Protein 6XAT (pdb70)

Organism: Homo sapiens (NCBI:txid9606)

Radius of gyration: 12.52 Å; Cα contacts (8 Å, |Δi|>4): 76; chains: 1; bounding box: 30×24×38 Å

InterPro domains:
  IPR001766 Fork head domain [PF00250] (467-544)
  IPR001766 Fork head domain [PR00053] (467-480)
  IPR001766 Fork head domain [PR00053] (488-505)
  IPR001766 Fork head domain [PR00053] (511-528)
  IPR001766 Fork head domain [PS50039] (467-540)
  IPR001766 Fork head domain [SM00339] (465-547)
  IPR030456 Fork head domain conserved site 2 [PS00658] (511-517)
  IPR032354 FOXP, coiled-coil d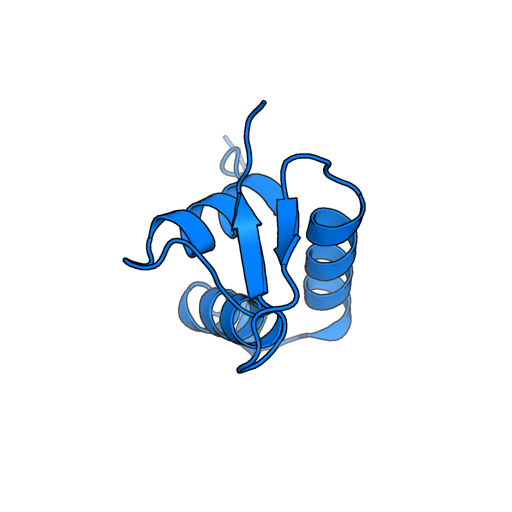omain [PF16159] (303-371)
  IPR036388 Winged helix-like DNA-binding domain superfamily [G3DSA:1.10.10.10] (465-557)
  IPR036390 Winged helix DNA-binding domain superfamily [SSF46785] (466-547)
  IPR047414 Forkhead box protein P4, forkhead domain [cd20067] (467-553)
  IPR050998 Forkhead box protein P [PTHR45796] (4-679)

Structure (mmCIF, N/CA/C/O backbone):
data_6XAT
#
_entry.id   6XAT
#
_cell.length_a   40.449
_cell.length_b   70.648
_cell.length_c   63.469
_cell.angle_alpha   90.000
_cell.angle_beta   90.000
_cell.angle_gamma   90.000
#
_symmetry.space_group_name_H-M   'C 2 2 21'
#
loop_
_entity.id
_entity.type
_entity.pdbx_description
1 polymer 'FOXP4 protein'
2 non-polymer 'SODIUM ION'
3 water water
#
loop_
_atom_site.group_PDB
_atom_site.id
_atom_site.type_symbol
_atom_site.label_atom_id
_atom_site.label_alt_id
_atom_site.label_comp_id
_atom_site.label_asym_id
_atom_site.label_entity_id
_atom_site.label_seq_id
_atom_site.pdbx_PDB_ins_code
_atom_site.Cartn_x
_atom_site.Cartn_y
_atom_site.Cartn_z
_atom_site.occupancy
_atom_site.B_iso_or_equiv
_atom_site.auth_seq_id
_atom_site.auth_comp_id
_atom_site.auth_asym_id
_atom_site.auth_atom_id
_atom_site.pdbx_PDB_model_num
ATOM 1 N N . ASP A 1 25 ? -5.04000 0.49900 -23.34000 1.000 56.40932 1 ASP A N 1
ATOM 2 C CA . ASP A 1 25 ? -4.78100 -0.44200 -24.42400 1.000 61.22822 1 ASP A CA 1
ATOM 3 C C . ASP A 1 25 ? -3.29200 -0.75400 -24.56300 1.000 62.34872 1 ASP A C 1
ATOM 4 O O . ASP A 1 25 ? -2.89900 -1.58200 -25.38400 1.000 58.85754 1 ASP A O 1
ATOM 9 N N . VAL A 1 26 ? -2.46500 -0.08200 -23.76700 1.000 62.11026 2 VAL A N 1
ATOM 10 C CA . VAL A 1 26 ? -1.03500 -0.37700 -23.74100 1.000 51.83200 2 VAL A CA 1
ATOM 11 C C . VAL A 1 26 ? -0.72700 -1.50700 -22.76900 1.000 52.93067 2 VAL A C 1
ATOM 12 O O . VAL A 1 26 ? 0.09000 -2.38300 -23.06400 1.000 46.25760 2 VAL A O 1
ATOM 16 N N . ARG A 1 27 ? -1.38500 -1.50300 -21.61500 1.000 54.07438 3 ARG A N 1
ATOM 17 C CA . ARG A 1 27 ? -1.19700 -2.48300 -20.56000 1.000 52.75220 3 ARG A CA 1
ATOM 18 C C . ARG A 1 27 ? -2.54500 -2.98100 -20.06500 1.000 49.98991 3 ARG A C 1
ATOM 19 O O . ARG A 1 27 ? -3.53600 -2.24400 -20.09400 1.000 42.72914 3 ARG A O 1
ATOM 27 N N . PRO A 1 28 ? -2.61500 -4.23300 -19.62000 1.000 48.48579 4 PRO A N 1
ATOM 28 C CA . PRO A 1 28 ? -3.85600 -4.74900 -19.03100 1.000 43.99926 4 PRO A CA 1
ATOM 29 C C . PRO A 1 28 ? -4.16000 -4.05100 -17.71600 1.000 51.27243 4 PRO A C 1
ATOM 30 O O . PRO A 1 28 ? -3.26100 -3.46500 -17.09600 1.000 51.62992 4 PRO A O 1
ATOM 34 N N . PRO A 1 29 ? -5.39000 -4.08600 -17.20700 1.000 52.22411 5 PRO A N 1
ATOM 35 C CA . PRO A 1 29 ? -5.70400 -3.29900 -16.03600 1.000 53.54447 5 PRO A CA 1
ATOM 36 C C . PRO A 1 29 ? -5.14200 -3.91000 -14.74800 1.000 53.05078 5 PRO A C 1
ATOM 37 O O . PRO A 1 29 ? -5.47200 -3.43500 -13.73500 1.000 63.86105 5 PRO A O 1
ATOM 41 N N . PHE A 1 30 ? -4.32100 -4.94700 -14.85700 1.000 45.85898 6 PHE A N 1
ATOM 42 C CA . PHE A 1 30 ? -3.83700 -5.66800 -13.68800 1.000 47.95338 6 PHE A CA 1
ATOM 43 C C . PHE A 1 30 ? -3.08300 -4.74000 -12.74200 1.000 47.86240 6 PHE A C 1
ATOM 44 O O . PHE A 1 30 ? -2.37700 -3.81800 -13.16100 1.000 50.76409 6 PHE A O 1
ATOM 52 N N . THR A 1 31 ? -3.24100 -5.00100 -11.45000 1.000 54.40638 7 THR A N 1
ATOM 53 C CA . THR A 1 31 ? -2.39900 -4.43800 -10.41100 1.000 43.30601 7 THR A CA 1
ATOM 54 C C . THR A 1 31 ? -1.74100 -5.58000 -9.65300 1.000 50.16519 7 THR A C 1
ATOM 55 O O . THR A 1 31 ? -2.12800 -6.74500 -9.79000 1.000 42.62719 7 THR A O 1
ATOM 59 N N . TYR A 1 32 ? -0.76500 -5.24300 -8.83000 1.000 38.30696 8 TYR A N 1
ATOM 60 C CA . TYR A 1 32 ? -0.13500 -6.27900 -7.99200 1.000 39.05569 8 TYR A CA 1
ATOM 61 C C . TYR A 1 32 ? -1.20800 -6.83200 -7.05800 1.000 44.12825 8 TYR A C 1
ATOM 62 O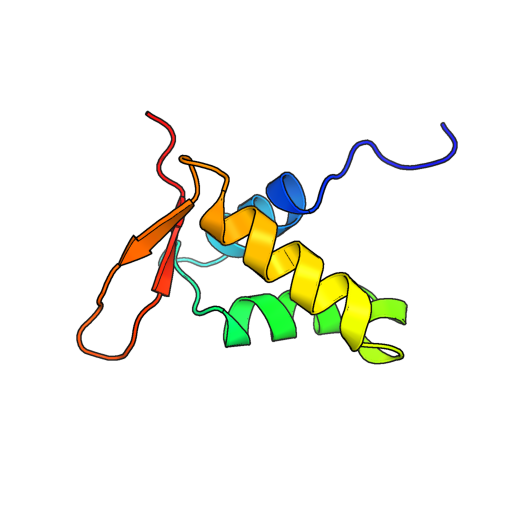 O . TYR A 1 32 ? -1.23800 -8.01400 -6.87200 1.000 45.11584 8 TYR A O 1
ATOM 71 N N . ALA A 1 33 ? -2.10200 -5.98300 -6.56000 1.000 43.23196 9 ALA A N 1
ATOM 72 C CA . ALA A 1 33 ? -3.13600 -6.45700 -5.65000 1.000 39.56874 9 ALA A CA 1
ATOM 73 C C . ALA A 1 33 ? -4.06500 -7.449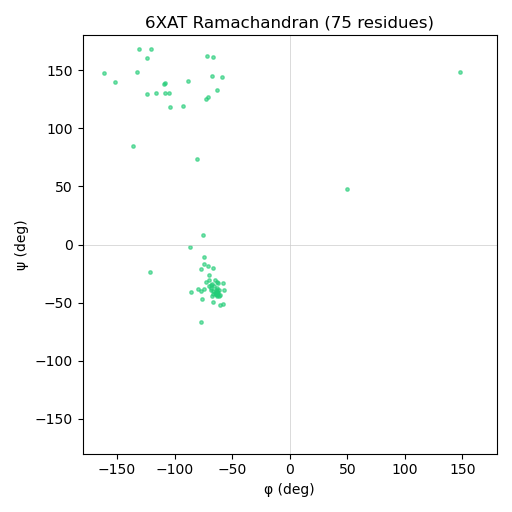00 -6.33700 1.000 36.24753 9 ALA A C 1
ATOM 74 O O . ALA A 1 33 ? -4.40700 -8.49000 -5.76400 1.000 38.75230 9 ALA A O 1
ATOM 76 N N . SER A 1 34 ? -4.47300 -7.15200 -7.57300 1.000 34.36703 10 SER A N 1
ATOM 77 C CA . SER A 1 34 ? -5.37600 -8.05100 -8.28300 1.000 35.88881 10 SER A CA 1
ATOM 78 C C . SER A 1 34 ? -4.67800 -9.34100 -8.68800 1.000 35.42807 10 SER A C 1
ATOM 79 O O . SER A 1 34 ? -5.32200 -10.39300 -8.77300 1.000 36.21490 10 SER A O 1
ATOM 82 N N . LEU A 1 35 ? -3.37000 -9.28300 -8.94800 1.000 36.37487 11 LEU A N 1
ATOM 83 C CA . LEU A 1 35 ? -2.63200 -10.50000 -9.26600 1.000 34.45090 11 LEU A CA 1
ATOM 84 C C . LEU A 1 35 ? -2.39700 -11.34000 -8.01700 1.000 39.68290 11 LEU A C 1
ATOM 85 O O . LEU A 1 35 ? -2.53100 -12.57000 -8.05500 1.000 39.82148 11 LEU A O 1
ATOM 90 N N . ILE A 1 36 ? -2.12000 -10.68400 -6.90100 1.000 32.45742 12 ILE A N 1
ATOM 91 C CA . ILE A 1 36 ? -1.95300 -11.39400 -5.60700 1.000 33.57723 12 ILE A CA 1
ATOM 92 C C . ILE A 1 36 ? -3.29200 -12.04000 -5.26700 1.000 35.00586 12 ILE A C 1
ATOM 93 O O . ILE A 1 36 ? -3.30700 -13.17000 -4.87200 1.000 3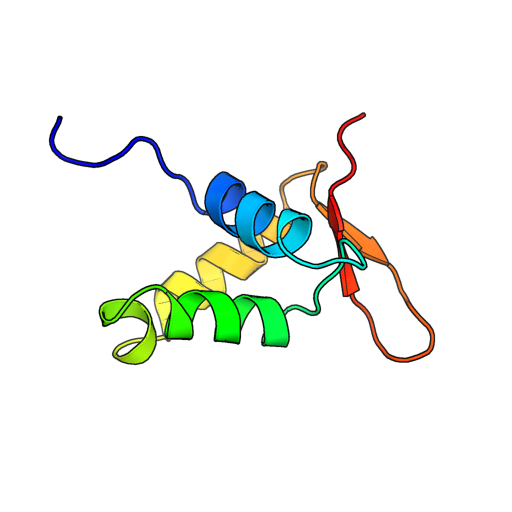2.24377 12 ILE A O 1
ATOM 98 N N . ARG A 1 37 ? -4.37800 -11.31200 -5.47400 1.000 32.73078 13 ARG A N 1
ATOM 99 C CA . ARG A 1 37 ? -5.73200 -11.84200 -5.21800 1.000 41.29673 13 ARG A CA 1
ATOM 100 C C . ARG A 1 37 ? -6.00000 -13.04400 -6.12600 1.000 44.25486 13 ARG A C 1
ATOM 101 O O . ARG A 1 37 ? -6.51700 -14.00000 -5.63000 1.000 40.60678 13 ARG A O 1
ATOM 109 N N . GLN A 1 38 ? -5.62200 -13.00200 -7.39700 1.000 36.53434 14 GLN A N 1
ATOM 110 C CA . GLN A 1 38 ? -5.86100 -14.18000 -8.26300 1.000 39.52326 14 GLN A CA 1
ATOM 111 C C . GLN A 1 38 ? -5.05500 -15.37600 -7.74300 1.000 41.19657 14 GLN A C 1
ATOM 112 O O . GLN A 1 38 ? -5.60200 -16.44600 -7.67200 1.000 36.88200 14 GLN A O 1
ATOM 118 N N . ALA A 1 39 ? -3.81000 -15.15700 -7.34400 1.000 34.49681 15 ALA A N 1
ATOM 119 C CA . ALA A 1 39 ? -2.97300 -16.27300 -6.86600 1.000 38.75410 15 ALA A CA 1
ATOM 120 C C . ALA A 1 39 ? -3.60100 -16.90900 -5.62900 1.000 37.77300 15 ALA A C 1
ATOM 121 O O . ALA A 1 39 ? -3.62600 -18.11500 -5.56800 1.000 39.66382 15 ALA A O 1
ATOM 123 N N . ILE A 1 40 ? -4.07200 -16.10400 -4.68700 1.000 33.63928 16 ILE A N 1
ATOM 124 C CA . ILE A 1 40 ? -4.69300 -16.65500 -3.45300 1.000 34.50433 16 ILE A CA 1
ATOM 125 C C . ILE A 1 40 ? -6.01100 -17.36200 -3.77100 1.000 39.92755 16 ILE A C 1
ATOM 126 O O . ILE A 1 40 ? -6.20700 -18.44300 -3.30000 1.000 44.11487 16 ILE A O 1
ATOM 131 N N . LEU A 1 41 ? -6.85700 -16.77400 -4.59900 1.000 38.38211 17 LEU A N 1
ATOM 132 C CA . LEU A 1 41 ? -8.15800 -17.39400 -4.93400 1.000 41.05714 17 LEU A CA 1
ATOM 133 C C . LEU A 1 41 ? -7.99800 -18.63900 -5.82000 1.000 41.78899 17 LEU A C 1
ATOM 134 O O . LEU A 1 41 ? -8.92800 -19.36500 -5.92600 1.000 43.05136 17 LEU A O 1
ATOM 139 N N . GLU A 1 42 ? -6.86700 -18.81300 -6.47900 1.000 40.17916 18 GLU A N 1
ATOM 140 C CA . GLU A 1 42 ? -6.66000 -19.97300 -7.37400 1.000 43.68121 18 GLU A CA 1
ATOM 141 C C . GLU A 1 42 ? -6.37500 -21.22100 -6.54400 1.000 39.94839 18 GLU A C 1
ATOM 142 O O . GLU A 1 42 ? -6.55000 -22.27700 -7.06200 1.000 44.13494 18 GLU A O 1
ATOM 148 N N . THR A 1 43 ? -5.92800 -21.07700 -5.30600 1.000 34.07628 19 THR A N 1
ATOM 149 C CA . THR A 1 43 ? -5.58900 -22.26500 -4.48500 1.000 44.82412 19 THR A CA 1
ATOM 150 C C . THR A 1 43 ? -6.81200 -22.77800 -3.72300 1.000 40.99990 19 THR A C 1
ATOM 151 O O . THR A 1 43 ? -7.56600 -21.98200 -3.22100 1.000 39.75438 19 THR A O 1
ATOM 155 N N . PRO A 1 44 ? -6.99000 -24.09900 -3.60300 1.000 34.93598 20 PRO A N 1
ATOM 156 C CA . PRO A 1 44 ? -8.13200 -24.66900 -2.92000 1.000 44.21696 20 PRO A CA 1
ATOM 157 C C . PRO A 1 44 ? -8.26300 -24.22600 -1.45900 1.000 42.12398 20 PRO A C 1
ATOM 158 O O . PRO A 1 44 ? -9.34200 -24.11100 -1.02700 1.000 46.77544 20 PRO A O 1
ATOM 162 N N . ASP A 1 45 ? -7.15300 -23.99100 -0.76600 1.000 39.89785 21 ASP A N 1
ATOM 163 C CA . ASP A 1 45 ? -7.22100 -23.55800 0.62200 1.000 37.54986 21 ASP A CA 1
ATOM 164 C C . ASP A 1 45 ? -7.36200 -22.04900 0.76500 1.000 40.19860 21 ASP A C 1
ATOM 165 O O . ASP A 1 45 ? -7.51800 -21.56200 1.89100 1.000 32.24916 21 ASP A O 1
ATOM 170 N N . ARG A 1 46 ? -7.35100 -21.34400 -0.36100 1.000 38.54501 22 ARG A N 1
ATOM 171 C CA . ARG A 1 46 ? -7.50100 -19.87000 -0.38600 1.000 42.01506 22 ARG A CA 1
ATOM 172 C C . ARG A 1 46 ? -6.54000 -19.22700 0.61100 1.000 42.13728 22 ARG A C 1
ATOM 173 O O . ARG A 1 46 ? -6.99100 -18.42400 1.38300 1.000 40.35587 22 ARG A O 1
ATOM 181 N N . GLN A 1 47 ? -5.27500 -19.63200 0.59300 1.000 43.12803 23 GLN A N 1
ATOM 182 C CA . GLN A 1 47 ? -4.23800 -19.06700 1.44400 1.000 40.62624 23 GLN A CA 1
ATOM 183 C C . GLN A 1 47 ? -2.88300 -19.41300 0.84800 1.000 42.53780 23 GLN A C 1
ATOM 184 O O . GLN A 1 47 ? -2.71200 -20.46800 0.23100 1.000 43.12083 23 GLN A O 1
ATOM 190 N N . LEU A 1 48 ? -1.92600 -18.50800 1.03400 1.000 41.57719 24 LEU A N 1
ATOM 191 C CA . LEU A 1 48 ? -0.58700 -18.68400 0.49400 1.000 40.94075 24 LEU A CA 1
ATOM 192 C C . LEU A 1 48 ? 0.40300 -17.94600 1.37500 1.000 36.45862 24 LEU A C 1
ATOM 193 O O . LEU A 1 48 ? 0.12300 -16.83700 1.83900 1.000 31.16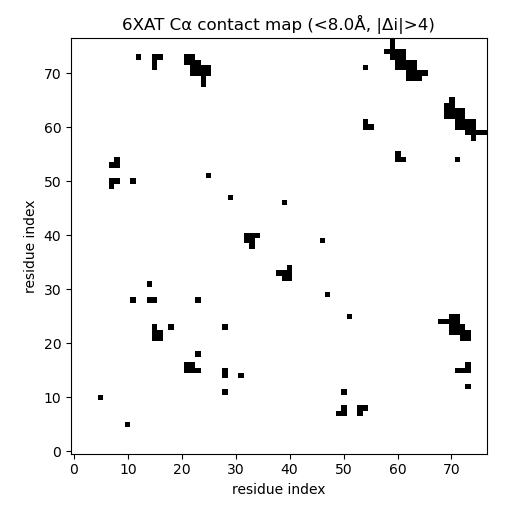929 24 LEU A O 1
ATOM 198 N N . THR A 1 49 ? 1.55500 -18.56600 1.60200 1.000 37.14330 25 THR A N 1
ATOM 199 C CA . THR A 1 49 ? 2.65200 -17.85600 2.23400 1.000 39.54613 25 THR A CA 1
ATOM 200 C C . THR A 1 49 ? 3.24100 -16.84400 1.25600 1.000 37.50714 25 THR A C 1
ATOM 201 O O . THR A 1 49 ? 3.02900 -16.91900 0.04100 1.000 37.94973 25 THR A O 1
ATOM 205 N N . LEU A 1 50 ? 3.98300 -15.87900 1.80400 1.000 34.86292 26 LEU A N 1
ATOM 206 C CA . LEU A 1 50 ? 4.66000 -14.90600 0.95300 1.000 35.94729 26 LEU A CA 1
ATOM 207 C C . LEU A 1 50 ? 5.58000 -15.59800 -0.04300 1.000 40.53880 26 LEU A C 1
ATOM 208 O O . LEU A 1 50 ? 5.66600 -15.19000 -1.20800 1.000 39.08066 26 LEU A O 1
ATOM 213 N N . ASN A 1 51 ? 6.26500 -16.65700 0.39300 1.000 38.00542 27 ASN A N 1
ATOM 214 C CA . ASN A 1 51 ? 7.16400 -17.37400 -0.50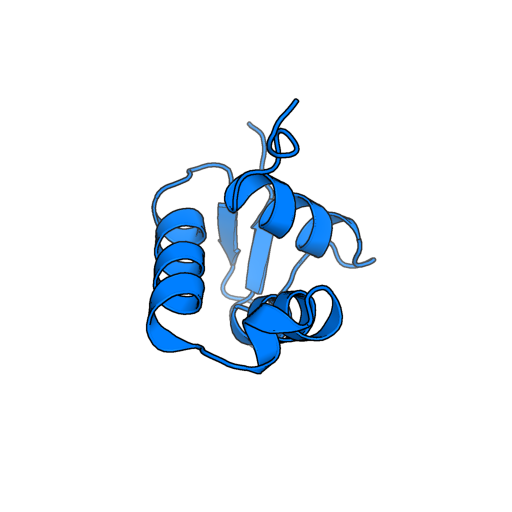400 1.000 37.01430 27 ASN A CA 1
ATOM 215 C C . ASN A 1 51 ? 6.39400 -18.08000 -1.61300 1.000 38.80349 27 ASN A C 1
ATOM 216 O O . ASN A 1 51 ? 6.83600 -18.09800 -2.76900 1.000 37.96799 27 ASN A O 1
ATOM 221 N N . GLU A 1 52 ? 5.23800 -18.66500 -1.28600 1.000 36.77079 28 GLU A N 1
ATOM 222 C CA . GLU A 1 52 ? 4.41200 -19.28200 -2.32000 1.000 36.89645 28 GLU A CA 1
ATOM 223 C C . GLU A 1 52 ? 3.87800 -18.23700 -3.29200 1.000 36.15016 28 GLU A C 1
ATOM 224 O O . GLU A 1 52 ? 3.74800 -18.50500 -4.49300 1.000 37.13292 28 GLU A O 1
ATOM 230 N N . ILE A 1 53 ? 3.55700 -17.04300 -2.78900 1.000 34.30331 29 ILE A N 1
ATOM 231 C CA . ILE A 1 53 ? 3.13000 -15.95200 -3.66200 1.000 35.45456 29 ILE A CA 1
ATOM 232 C C . ILE A 1 53 ? 4.25800 -15.56400 -4.60900 1.000 33.56978 29 ILE A C 1
ATOM 233 O O . ILE A 1 53 ? 4.03400 -15.30300 -5.79700 1.000 40.50193 29 ILE A O 1
ATOM 238 N N . TYR A 1 54 ? 5.49000 -15.51700 -4.09200 1.000 34.15245 30 TYR A N 1
ATOM 239 C CA . TYR A 1 54 ? 6.64700 -15.24900 -4.94100 1.000 35.24654 30 TYR A CA 1
ATOM 240 C C . TYR A 1 54 ? 6.74900 -16.27500 -6.06200 1.000 36.90930 30 TYR A C 1
ATOM 241 O O . TYR A 1 54 ? 6.86500 -15.91900 -7.24100 1.000 41.81084 30 TYR A O 1
ATOM 250 N N . ASN A 1 55 ? 6.70100 -17.56200 -5.70500 1.000 37.75335 31 ASN A N 1
ATOM 251 C CA . ASN A 1 55 ? 6.85200 -18.62000 -6.69800 1.000 39.51997 31 ASN A CA 1
ATOM 252 C C . ASN A 1 55 ? 5.73500 -18.59000 -7.73100 1.000 40.97008 31 ASN A C 1
ATOM 253 O O . ASN A 1 55 ? 5.95700 -18.94900 -8.89400 1.000 39.60356 31 ASN A O 1
ATOM 258 N N . TRP A 1 56 ? 4.53400 -18.17000 -7.32900 1.000 45.80315 32 TRP A N 1
ATOM 259 C CA . TRP A 1 56 ? 3.44800 -18.01600 -8.29100 1.000 44.90052 32 TRP A CA 1
ATOM 260 C C . TRP A 1 56 ? 3.78900 -16.95200 -9.32700 1.000 45.29445 32 TRP A C 1
ATOM 261 O O . TRP A 1 56 ? 3.58500 -17.15300 -10.53000 1.000 37.77699 32 TRP A O 1
ATOM 272 N N . PHE A 1 57 ? 4.32800 -15.81500 -8.87700 1.000 36.41170 33 PHE A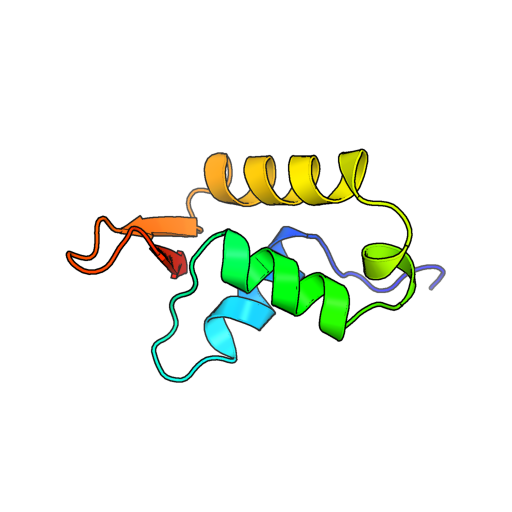 N 1
ATOM 273 C CA . PHE A 1 57 ? 4.69100 -14.75200 -9.81000 1.000 38.81733 33 PHE A CA 1
ATOM 274 C C . PHE A 1 57 ? 5.79900 -15.19800 -10.75700 1.000 42.79999 33 PHE A C 1
ATOM 275 O O . PHE A 1 57 ? 5.77800 -14.86300 -11.94700 1.000 39.47286 33 PHE A O 1
ATOM 283 N N . THR A 1 58 ? 6.77400 -15.96000 -10.25300 1.000 37.24809 34 THR A N 1
ATOM 284 C CA . THR A 1 58 ? 7.86600 -16.39900 -11.11500 1.000 39.24947 34 THR A CA 1
ATOM 285 C C . THR A 1 58 ? 7.41400 -17.48100 -12.09200 1.000 46.58631 34 THR A C 1
ATOM 286 O O . THR A 1 58 ? 7.93200 -17.55300 -13.21100 1.000 45.73596 34 THR A O 1
ATOM 290 N N . ARG A 1 59 ? 6.45800 -18.32700 -11.69600 1.000 40.29417 35 ARG A N 1
ATOM 291 C CA . ARG A 1 59 ? 5.89200 -19.28600 -12.64300 1.000 48.73425 35 ARG A CA 1
ATOM 292 C C . ARG A 1 59 ? 5.07300 -18.58300 -13.71700 1.000 39.96832 35 ARG A C 1
ATOM 293 O O . ARG A 1 59 ? 5.08200 -18.99600 -14.88300 1.000 44.78888 35 ARG A O 1
ATOM 301 N N . MET A 1 60 ? 4.35500 -17.52200 -13.34500 1.000 42.72894 36 MET A N 1
ATOM 302 C CA . MET A 1 60 ? 3.41400 -16.91000 -14.27600 1.000 37.35654 36 MET A CA 1
ATOM 303 C C . MET A 1 60 ? 4.12700 -16.05700 -15.31700 1.000 45.88832 36 MET A C 1
ATOM 304 O O . MET A 1 60 ? 3.75200 -16.06300 -16.49500 1.000 44.90022 36 MET A O 1
ATOM 309 N N . PHE A 1 61 ? 5.15400 -15.31800 -14.90800 1.000 43.44593 37 PHE A N 1
ATOM 310 C CA . PHE A 1 61 ? 5.73700 -14.27900 -15.74300 1.000 46.45939 37 PHE A CA 1
ATOM 311 C C . PHE A 1 61 ? 7.22500 -14.52400 -15.92500 1.000 49.59772 37 PHE A C 1
ATOM 312 O O . PHE A 1 61 ? 7.94900 -14.72900 -14.94500 1.000 55.73448 37 PHE A O 1
ATOM 320 N N . ALA A 1 62 ? 7.67600 -14.50600 -17.18300 1.000 51.40145 38 ALA A N 1
ATOM 321 C CA . ALA A 1 62 ? 9.07300 -14.81400 -17.47000 1.000 57.16316 38 ALA A CA 1
ATOM 322 C C . ALA A 1 62 ? 10.00500 -13.73900 -16.92500 1.000 63.53474 38 ALA A C 1
ATOM 323 O O . ALA A 1 62 ? 11.12300 -14.04100 -16.49000 1.000 73.92102 38 ALA A O 1
ATOM 325 N N . TYR A 1 63 ? 9.56600 -12.47700 -16.93200 1.000 60.25020 39 TYR A N 1
ATOM 326 C CA . TYR A 1 63 ? 10.44800 -11.40400 -16.48000 1.000 71.94620 39 TYR A CA 1
ATOM 327 C C . TYR A 1 63 ? 10.67900 -11.46600 -14.97400 1.000 73.58607 39 TYR A C 1
ATOM 328 O O . TYR A 1 63 ? 11.79000 -11.19200 -14.50300 1.000 83.26456 39 TYR A O 1
ATOM 337 N N . PHE A 1 64 ? 9.66400 -11.86400 -14.22000 1.000 62.42982 40 PHE A N 1
ATOM 338 C CA . PHE A 1 64 ? 9.75400 -11.88900 -12.74800 1.000 58.69578 40 PHE A CA 1
ATOM 339 C C . PHE A 1 64 ? 10.79900 -12.91000 -12.34300 1.000 65.80252 40 PHE A C 1
ATOM 340 O O . PHE A 1 64 ? 11.42300 -12.72700 -11.32100 1.000 69.71084 40 PHE A O 1
ATOM 348 N N . ARG A 1 65 ? 10.98400 -13.96100 -13.12100 1.000 65.19267 41 ARG A N 1
ATOM 349 C CA . ARG A 1 65 ? 12.02200 -14.93700 -12.81400 1.000 72.91445 41 ARG A CA 1
ATOM 350 C C . ARG A 1 65 ? 13.41200 -14.35800 -13.03800 1.000 83.34980 41 ARG A C 1
ATOM 351 O O . ARG A 1 65 ? 14.37600 -14.79500 -12.40000 1.000 90.86299 41 ARG A O 1
ATOM 353 N N . ARG A 1 66 ? 13.53100 -13.36500 -13.92200 1.000 80.12148 42 ARG A N 1
ATOM 354 C CA . ARG A 1 66 ? 14.83900 -12.80300 -14.24600 1.000 81.79070 42 ARG A CA 1
ATOM 355 C C . ARG A 1 66 ? 15.32600 -11.87300 -13.14000 1.000 88.10498 42 ARG A C 1
ATOM 356 O O . ARG A 1 66 ? 16.40400 -12.07400 -12.57000 1.000 92.28577 42 ARG A O 1
ATOM 358 N N . ASN A 1 67 ? 14.66600 -10.73000 -12.91300 1.000 83.04657 43 ASN A N 1
ATOM 359 C CA . ASN A 1 67 ? 15.12200 -9.69600 -11.93400 1.000 89.65193 43 ASN A CA 1
ATOM 360 C C . ASN A 1 67 ? 14.18200 -9.68400 -10.73400 1.000 81.73690 43 ASN A C 1
ATOM 361 O O . ASN A 1 67 ? 13.00200 -9.72300 -10.98000 1.000 77.71965 43 ASN A O 1
ATOM 366 N N . THR A 1 68 ? 14.68500 -9.57300 -9.50200 1.000 82.07123 44 THR A N 1
ATOM 367 C CA . THR A 1 68 ? 13.82000 -9.73500 -8.31200 1.000 72.45617 44 THR A CA 1
ATOM 368 C C . THR A 1 68 ? 13.69800 -8.59600 -7.30900 1.000 74.30799 44 THR A C 1
ATOM 369 O O . THR A 1 68 ? 12.67600 -8.60600 -6.66000 1.000 76.99064 44 THR A O 1
ATOM 373 N N . ALA A 1 69 ? 14.60900 -7.65100 -7.15600 1.000 57.34113 45 ALA A N 1
ATOM 374 C CA . ALA A 1 69 ? 14.48500 -6.72800 -6.00400 1.000 63.21643 45 ALA A CA 1
ATOM 375 C C . ALA A 1 69 ? 13.19600 -5.90500 -5.99700 1.000 64.48616 45 ALA A C 1
ATOM 376 O O . ALA A 1 69 ? 12.43000 -6.05600 -5.03600 1.000 58.97017 45 ALA A O 1
ATOM 378 N N . THR A 1 70 ? 12.87700 -5.22000 -7.09000 1.000 60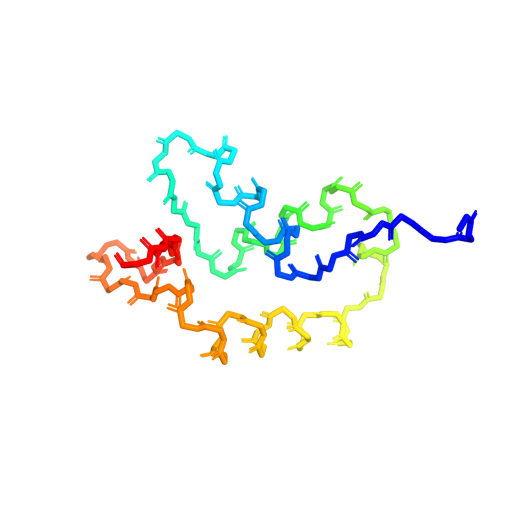.76987 46 THR A N 1
ATOM 379 C CA . THR A 1 70 ? 11.75400 -4.25600 -7.12400 1.000 52.91142 46 THR A CA 1
ATOM 380 C C . THR A 1 70 ? 10.37500 -4.89000 -6.96900 1.000 48.32079 46 THR A C 1
ATOM 381 O O . THR A 1 70 ? 9.64400 -4.45000 -6.11600 1.000 46.06837 46 THR A O 1
ATOM 385 N N . TRP A 1 71 ? 10.06400 -5.93200 -7.71700 1.000 51.42554 47 TRP A N 1
ATOM 386 C CA . TRP A 1 71 ? 8.70500 -6.51700 -7.69400 1.000 45.31592 47 TRP A CA 1
ATOM 387 C C . TRP A 1 71 ? 8.40700 -7.20200 -6.36200 1.000 45.06803 47 TRP A C 1
ATOM 388 O O . TRP A 1 71 ? 7.32900 -7.01100 -5.87200 1.000 44.76633 47 TRP A O 1
ATOM 399 N N . LYS A 1 72 ? 9.35700 -7.90100 -5.76300 1.000 45.84369 48 LYS A N 1
ATOM 400 C CA . LYS A 1 72 ? 9.11900 -8.60700 -4.48400 1.000 44.59402 48 LYS A CA 1
ATOM 401 C C . LYS A 1 72 ? 8.78600 -7.55800 -3.42500 1.000 41.84421 48 LYS A C 1
ATOM 402 O O . LYS A 1 72 ? 7.90500 -7.79800 -2.64000 1.000 34.74980 48 LYS A O 1
ATOM 408 N N . ASN A 1 73 ? 9.46700 -6.42200 -3.45400 1.000 41.75460 49 ASN A N 1
ATOM 409 C CA . ASN A 1 73 ? 9.20200 -5.31400 -2.51900 1.000 41.32926 49 ASN A CA 1
ATOM 410 C C . ASN A 1 73 ? 7.78400 -4.79900 -2.77500 1.000 40.94200 49 ASN A C 1
ATOM 411 O O . ASN A 1 73 ? 7.07300 -4.62900 -1.83800 1.000 36.45099 49 ASN A O 1
ATOM 416 N N . ALA A 1 74 ? 7.37100 -4.65600 -4.02200 1.000 36.18662 50 ALA A N 1
ATOM 417 C CA . ALA A 1 74 ? 6.00000 -4.17600 -4.28600 1.000 40.34416 50 ALA A CA 1
ATOM 418 C C . ALA A 1 74 ? 4.98700 -5.18000 -3.73900 1.000 40.90951 50 ALA A C 1
ATOM 419 O O . ALA A 1 74 ? 4.01900 -4.76100 -3.15700 1.000 39.43211 50 ALA A O 1
ATOM 421 N N . VAL A 1 75 ? 5.25000 -6.46300 -3.92000 1.000 38.95706 51 VAL A N 1
ATOM 422 C CA . VAL A 1 75 ? 4.33200 -7.52300 -3.43400 1.000 40.33843 51 VAL A CA 1
ATOM 423 C C . VAL A 1 75 ? 4.19600 -7.40900 -1.91800 1.000 43.88006 51 VAL A C 1
ATOM 424 O O . VAL A 1 75 ? 3.07800 -7.44600 -1.45200 1.000 39.07002 51 VAL A O 1
ATOM 428 N N . ARG A 1 76 ? 5.29900 -7.19500 -1.20900 1.000 35.54234 52 ARG A N 1
ATOM 429 C CA . ARG A 1 76 ? 5.22700 -7.11800 0.24600 1.000 31.58665 52 ARG A CA 1
ATOM 430 C C . ARG A 1 76 ? 4.41100 -5.91500 0.69900 1.000 38.75857 52 ARG A C 1
ATOM 431 O O . ARG A 1 76 ? 3.59700 -6.02400 1.62300 1.000 37.78707 52 ARG A O 1
ATOM 439 N N . HIS A 1 77 ? 4.59500 -4.76500 0.04700 1.000 37.12379 53 HIS A N 1
ATOM 440 C CA . HIS A 1 77 ? 3.85400 -3.57200 0.44600 1.000 39.29543 53 HIS A CA 1
ATOM 441 C C . HIS A 1 77 ? 2.36600 -3.70500 0.13400 1.000 39.55824 53 HIS A C 1
ATOM 442 O O . HIS A 1 77 ? 1.52400 -3.20500 0.89000 1.000 41.55098 53 HIS A O 1
ATOM 449 N N . ASN A 1 78 ? 2.01900 -4.37000 -0.97100 1.000 38.00873 54 ASN A N 1
ATOM 450 C CA . ASN A 1 78 ? 0.60900 -4.55700 -1.30000 1.000 33.05412 54 ASN A CA 1
ATOM 451 C C . ASN A 1 78 ? -0.08000 -5.45400 -0.27900 1.000 36.57897 54 ASN A C 1
ATOM 452 O O . ASN A 1 78 ? -1.20700 -5.17300 0.14500 1.000 36.05618 54 ASN A O 1
ATOM 457 N N . LEU A 1 79 ? 0.58500 -6.54000 0.12600 1.000 36.49942 55 LEU A N 1
ATOM 458 C CA . LEU A 1 79 ? 0.04300 -7.40100 1.17200 1.000 42.56776 55 LEU A CA 1
ATOM 459 C C . LEU A 1 79 ? -0.11700 -6.64100 2.48000 1.000 45.73783 55 LEU A C 1
ATOM 460 O O . LEU A 1 79 ? -1.10400 -6.82600 3.20200 1.000 45.31231 55 LEU A O 1
ATOM 465 N N . SER A 1 80 ? 0.84400 -5.77600 2.79900 1.000 41.71124 56 SER A N 1
ATOM 466 C CA . SER A 1 80 ? 0.84000 -5.10800 4.09400 1.000 42.28528 56 SER A CA 1
ATOM 467 C C . SER A 1 80 ? -0.18600 -3.98200 4.13600 1.000 46.67634 56 SER A C 1
ATOM 468 O O . SER A 1 80 ? -0.96600 -3.87600 5.08900 1.000 51.42284 56 SER A O 1
ATOM 471 N N . LEU A 1 81 ? -0.20700 -3.13400 3.10400 1.000 41.22522 57 LEU A N 1
ATOM 472 C CA . LEU A 1 81 ? -1.00200 -1.91000 3.16600 1.000 42.76079 57 LEU A CA 1
ATOM 473 C C . LEU A 1 81 ? -2.48100 -2.16100 2.89600 1.000 49.54923 57 LEU A C 1
ATOM 474 O O . LEU A 1 81 ? -3.34000 -1.53900 3.53100 1.000 54.96793 57 LEU A O 1
ATOM 479 N N . HIS A 1 82 ? -2.80200 -3.05200 1.96100 1.000 45.57574 58 HIS A N 1
ATOM 480 C CA . HIS A 1 82 ? -4.19800 -3.30000 1.62600 1.000 47.67584 58 HIS A CA 1
ATOM 481 C C . HIS A 1 82 ? -4.88500 -4.07900 2.74000 1.000 48.64443 58 HIS A C 1
ATOM 482 O O . HIS A 1 82 ? -4.42700 -5.15500 3.13700 1.000 42.81803 58 HIS A O 1
ATOM 489 N N . LYS A 1 83 ? -5.99600 -3.53000 3.24000 1.000 44.89363 59 LYS A N 1
ATOM 490 C CA . LYS A 1 83 ? -6.74900 -4.17900 4.30800 1.000 47.75703 59 LYS A CA 1
ATOM 491 C C . LYS A 1 83 ? -7.39700 -5.48100 3.85200 1.000 44.48250 59 LYS A C 1
ATOM 492 O O . LYS A 1 83 ? -7.72900 -6.32200 4.69400 1.000 50.69469 59 LYS A O 1
ATOM 498 N N . CYS A 1 84 ? -7.58100 -5.67200 2.54200 1.000 45.51122 60 CYS A N 1
ATOM 499 C CA . CYS A 1 84 ? -8.21400 -6.88700 2.04000 1.000 40.38779 60 CYS A CA 1
ATOM 500 C C . CYS A 1 84 ? -7.29200 -8.09900 2.10000 1.000 41.54154 60 CYS A C 1
ATOM 501 O O . CYS A 1 84 ? -7.76100 -9.22300 1.88800 1.000 43.09681 60 CYS A O 1
ATOM 504 N N . PHE A 1 85 ? -6.00600 -7.90100 2.37900 1.000 38.09373 61 PHE A N 1
ATOM 505 C CA . PHE A 1 85 ? -5.04900 -8.98500 2.55500 1.000 37.13352 61 PHE A CA 1
ATOM 506 C C . PHE A 1 85 ? -4.77000 -9.13400 4.04700 1.000 40.35857 61 PHE A C 1
ATOM 507 O O . PHE A 1 85 ? -4.28000 -8.19600 4.68600 1.000 39.88746 61 PHE A O 1
ATOM 515 N N . VAL A 1 86 ? -5.08900 -10.30400 4.59700 1.000 38.44927 62 VAL A N 1
ATOM 516 C CA . VAL A 1 86 ? -4.97400 -10.57500 6.02600 1.000 39.22379 62 VAL A CA 1
ATOM 517 C C . VAL A 1 86 ? -3.93400 -11.66500 6.23800 1.000 42.38143 62 VAL A C 1
ATOM 518 O O . VAL A 1 86 ? -3.99200 -12.72000 5.59600 1.000 40.05819 62 VAL A O 1
ATOM 522 N N . ARG A 1 87 ? -2.99300 -11.41400 7.14600 1.000 38.51032 63 ARG A N 1
ATOM 523 C CA . ARG A 1 87 ? -1.95200 -12.37800 7.48400 1.000 49.43641 63 ARG A CA 1
ATOM 524 C C . ARG A 1 87 ? -2.41500 -13.21200 8.67500 1.000 48.91561 63 ARG A C 1
ATOM 525 O O . ARG A 1 87 ? -2.71300 -12.66400 9.74200 1.000 57.10146 63 ARG A O 1
ATOM 533 N N . VAL A 1 88 ? -2.53000 -14.52200 8.51100 1.000 54.71548 64 VAL A N 1
ATOM 534 C CA . VAL A 1 88 ? -3.04300 -15.42200 9.55700 1.000 55.66756 64 VAL A CA 1
ATOM 535 C C . VAL A 1 88 ? -1.85700 -16.22500 10.08800 1.000 59.33595 64 VAL A C 1
ATOM 536 O O . VAL A 1 88 ? -1.15700 -16.80500 9.28900 1.000 64.90032 64 VAL A O 1
ATOM 540 N N . GLU A 1 89 ? -1.67500 -16.29500 11.39100 1.000 67.79793 65 GLU A N 1
ATOM 541 C CA . GLU A 1 89 ? -0.63100 -17.07500 12.05600 1.000 72.54776 65 GLU A CA 1
ATOM 542 C C . GLU A 1 89 ? -1.06100 -18.54100 12.13200 1.000 74.41793 65 GLU A C 1
ATOM 543 O O . GLU A 1 89 ? -1.42500 -19.07300 13.18400 1.000 78.07747 65 GLU A O 1
ATOM 549 N N . ASN A 1 90 ? -1.00800 -19.21800 10.99100 1.000 76.51727 66 ASN A N 1
ATOM 550 C CA . ASN A 1 90 ? -1.34600 -20.65300 10.90000 1.000 75.85741 66 ASN A CA 1
ATOM 551 C C . ASN A 1 90 ? -0.23300 -21.34900 11.67400 1.000 79.79407 66 ASN A C 1
ATOM 552 O O . ASN A 1 90 ? 0.92200 -20.97600 11.47800 1.000 77.94330 66 ASN A O 1
ATOM 557 N N . VAL A 1 91 ? -0.51900 -22.42800 12.37000 1.000 78.81910 67 VAL A N 1
ATOM 558 C CA . VAL A 1 91 ? 0.45200 -23.14400 13.19400 1.000 84.39156 67 VAL A CA 1
ATOM 559 C C . VAL A 1 91 ? 1.58900 -23.69300 12.33900 1.000 90.29176 67 VAL A C 1
ATOM 560 O O . VAL A 1 91 ? 2.74100 -23.76400 12.78400 1.000 103.15167 67 VAL A O 1
ATOM 562 N N . LYS A 1 92 ? 1.28900 -24.08600 11.10000 1.000 84.56175 68 LYS A N 1
ATOM 563 C CA . LYS A 1 92 ? 2.33500 -24.58300 10.21400 1.000 82.27404 68 LYS A CA 1
ATOM 564 C C . LYS A 1 92 ? 3.22000 -23.46600 9.67400 1.000 87.35088 68 LYS A C 1
ATOM 565 O O . LYS A 1 92 ? 4.32000 -23.74500 9.18400 1.000 93.07843 68 LYS A O 1
ATOM 567 N N . GLY A 1 93 ? 2.77400 -22.22800 9.75400 1.000 80.00379 69 GLY A N 1
ATOM 568 C CA . GLY A 1 93 ? 3.49800 -21.09100 9.21800 1.000 74.48849 69 GLY A CA 1
ATOM 569 C C . GLY A 1 93 ? 2.51000 -20.04400 8.73400 1.000 70.53482 69 GLY A C 1
ATOM 570 O O . GLY A 1 93 ? 1.41400 -20.34100 8.26700 1.000 75.41802 69 GLY A O 1
ATOM 571 N N . ALA A 1 94 ? 2.91800 -18.78000 8.84400 1.000 65.63298 70 ALA A N 1
ATOM 572 C CA . ALA A 1 94 ? 2.03400 -17.66700 8.52100 1.000 62.09021 70 ALA A CA 1
ATOM 573 C C . ALA A 1 94 ? 1.63600 -17.69500 7.05100 1.000 59.17711 70 ALA A C 1
ATOM 574 O O . ALA A 1 94 ? 2.48400 -17.86000 6.17100 1.000 57.33760 70 ALA A O 1
ATOM 576 N N . VAL A 1 95 ? 0.34400 -17.52900 6.76000 1.000 46.02101 71 VAL A N 1
ATOM 577 C CA . VAL A 1 95 ? -0.17500 -17.50200 5.38000 1.000 40.15012 71 VAL A CA 1
ATOM 578 C C . VAL A 1 95 ? -0.93300 -16.20200 5.19600 1.000 42.79814 71 VAL A C 1
ATOM 579 O O . VAL A 1 95 ? -1.28700 -15.57200 6.14600 1.000 40.46673 71 VAL A O 1
ATOM 583 N N . TRP A 1 96 ? -1.12200 -15.83400 3.95500 1.000 35.01404 72 TRP A N 1
ATOM 584 C CA . TRP A 1 96 ? -1.86300 -14.64400 3.56300 1.000 35.94974 72 TRP A CA 1
ATOM 585 C C . TRP A 1 96 ? -3.19800 -15.05100 2.95500 1.000 37.26988 72 TRP A C 1
ATOM 586 O O . TRP A 1 96 ? -3.27400 -16.02000 2.19300 1.000 37.83052 72 TRP A O 1
ATOM 597 N N . THR A 1 97 ? -4.25000 -14.31700 3.30300 1.000 33.10178 73 THR A N 1
ATOM 598 C CA . THR A 1 97 ? -5.59500 -14.61200 2.83100 1.000 34.24252 73 THR A CA 1
ATOM 599 C C . THR A 1 97 ? -6.24700 -13.34500 2.29400 1.000 36.05299 73 THR A C 1
ATOM 600 O O . THR A 1 97 ? -5.75200 -12.23100 2.47900 1.000 35.48977 73 THR A O 1
ATOM 604 N N . VAL A 1 98 ? -7.37900 -13.53200 1.62100 1.000 37.86156 74 VAL A N 1
ATOM 605 C CA . VAL A 1 98 ? -8.20900 -12.43400 1.14200 1.000 36.86403 74 VAL A CA 1
ATOM 606 C C . VAL A 1 98 ? -9.43200 -12.34000 2.04200 1.000 52.65876 74 VAL A C 1
ATOM 607 O O . VAL A 1 98 ? -10.09200 -13.35000 2.31500 1.000 48.90207 74 VAL A O 1
ATOM 611 N N . ASP A 1 99 ? -9.72500 -11.13400 2.52200 1.000 43.36053 75 ASP A N 1
ATOM 612 C CA . ASP A 1 99 ? -10.90900 -10.87700 3.34100 1.000 63.50624 75 ASP A CA 1
ATOM 613 C C . ASP A 1 99 ? -11.53800 -9.58000 2.84700 1.000 68.29586 75 ASP A C 1
ATOM 614 O O . ASP A 1 99 ? -11.26500 -8.50700 3.38800 1.000 76.85229 75 ASP A O 1
ATOM 619 N N . GLU A 1 100 ? -12.36700 -9.67600 1.81300 1.000 63.54786 76 GLU A N 1
ATOM 620 C CA . GLU A 1 100 ? -13.21700 -8.55300 1.45300 1.000 72.43220 76 GLU A CA 1
ATOM 621 C C . GLU A 1 100 ? -14.30200 -8.40200 2.51200 1.000 83.23185 76 GLU A C 1
ATOM 622 O O . GLU A 1 100 ? -15.00000 -9.36900 2.83600 1.000 91.65066 76 GLU A O 1
ATOM 624 N N . ARG A 1 101 ? -14.42100 -7.19500 3.06700 1.000 80.08433 77 ARG A N 1
ATOM 625 C CA . ARG A 1 101 ? -15.32000 -6.91100 4.19000 1.000 81.88372 77 ARG A CA 1
ATOM 626 C C . ARG A 1 101 ? -14.99600 -7.77900 5.40700 1.000 82.20000 77 ARG A C 1
ATOM 627 O O . ARG A 1 101 ? -15.52800 -8.87900 5.56000 1.000 80.16538 77 ARG A O 1
#

Sequence (77 aa):
DVRPPFTYASLIRQAILETPDRQLTLNEIYNWFTRMFAYFRRNTATWKNAVRHNLSLHKCFVRVENVKGAVWTVDER

Solvent-accessible surface area: 5423 Å² total; per-residue (Å²): 189,136,188,76,126,121,79,65,21,50,22,0,103,76,0,0,64,101,30,126,107,124,55,15,39,55,90,77,0,21,66,10,0,42,175,91,62,96,150,30,64,82,83,58,82,110,8,55,65,25,0,104,98,28,2,80,137,78,195,44,10,60,132,65,144,58,116,105,33,28,11,36,25,34,74,72,142

Secondary structure (DSSP, 8-state):
--S-S--HHHHHHHHHHHSTTS-B-HHHHHHHHHHH-HHHHH--HHHHHHHHHHHHH-TTEEEE--TTS-EEEE---

GO terms:
  GO:0005515 protein binding (F, IPI)
  GO:0005654 nucleoplasm (C, IDA)
  GO:0005829 cytosol (C, IDA)
  GO:0005634 nucleus (C, IDA)

B-factor: mean 49.69, std 15.28, range [28.67, 110.77]

Nearest PDB structures (foldseek):
  6xat-assembly1_A  TM=1.013E+00  e=5.148E-15  Homo sapiens
  2as5-assembly2_G  TM=9.201E-01  e=2.978E-12  Homo sapiens
  7tdw-assembly1_A  TM=9.469E-01  e=2.273E-11  Mus musculus
  8sro-assembly1_B  TM=9.084E-01  e=2.955E-11  Mus musculus
  8sro-assembly1_C  TM=9.041E-01  e=5.693E-11  Mus musculus

Foldseek 3Di:
DPDDPDDLLVLLQCQQVVDPVSKAALVRSLVVVVVVDVVCVPDPDPVSVVNVCSLVVDPQWDWDQDVVGIIIHGHDD